Protein AF-A0ABD0NNY5-F1 (afdb_monomer_lite)

Sequence (51 aa):
TVTPSGFRVGMKLEAIDKKNPSFICVATITDMVDSRFLVHFDNWDESYDYW

Radius of gyration: 11.2 Å; chains: 1; bounding box: 34×18×22 Å

Foldseek 3Di:
DPPPPPDDFQDWDWDAQPVHRVDTAIWTFHDDDDPDTFTGGPPDDSVSTDD

Organism: Cirrhinus mrigala (NCBI:txid683832)

Structure (mmCIF, N/CA/C/O backbone):
data_AF-A0ABD0NNY5-F1
#
_entry.id   AF-A0ABD0NNY5-F1
#
loop_
_atom_site.group_PDB
_atom_site.id
_atom_site.type_symbol
_atom_site.label_atom_id
_atom_site.label_alt_id
_atom_site.label_comp_id
_atom_site.label_asym_id
_atom_site.label_entity_id
_atom_site.label_seq_id
_atom_site.pdbx_PDB_ins_code
_atom_site.Cartn_x
_atom_site.Cartn_y
_atom_site.Cartn_z
_atom_site.occupancy
_atom_site.B_iso_or_equiv
_atom_site.auth_seq_id
_atom_site.auth_comp_id
_atom_site.auth_asym_id
_atom_site.auth_atom_id
_atom_site.pdbx_PDB_model_num
ATOM 1 N N . THR A 1 1 ? -24.075 -1.210 8.053 1.00 50.66 1 THR A N 1
ATOM 2 C CA . THR A 1 1 ? -22.758 -1.215 8.718 1.00 50.66 1 THR A CA 1
ATOM 3 C C . THR A 1 1 ? -22.071 0.087 8.382 1.00 50.66 1 THR A C 1
ATOM 5 O O . THR A 1 1 ? -22.016 0.448 7.215 1.00 50.66 1 THR A O 1
ATOM 8 N N . VAL A 1 2 ? -21.675 0.864 9.389 1.00 49.19 2 VAL A N 1
ATOM 9 C CA . VAL A 1 2 ? -20.936 2.112 9.163 1.00 49.19 2 VAL A CA 1
ATOM 10 C C . VAL A 1 2 ? -19.546 1.714 8.680 1.00 49.19 2 VAL A C 1
ATOM 12 O O . VAL A 1 2 ? -18.797 1.122 9.449 1.00 49.19 2 VAL A O 1
ATOM 15 N N . THR A 1 3 ? -19.216 1.969 7.412 1.00 59.78 3 THR A N 1
ATOM 16 C CA . THR A 1 3 ? -17.831 1.852 6.944 1.00 59.78 3 THR A CA 1
ATOM 17 C C . THR A 1 3 ? -17.056 2.958 7.660 1.00 59.78 3 THR A C 1
ATOM 19 O O . THR A 1 3 ? -17.377 4.120 7.402 1.00 59.78 3 THR A O 1
ATOM 22 N N . PRO A 1 4 ? -16.109 2.664 8.571 1.00 57.75 4 PRO A N 1
ATOM 23 C CA . PRO A 1 4 ? -15.620 3.632 9.567 1.00 57.75 4 PRO A CA 1
ATOM 24 C C . PRO A 1 4 ? -14.948 4.900 9.009 1.00 57.75 4 PRO A C 1
ATOM 26 O O . PRO A 1 4 ? -14.552 5.776 9.768 1.00 57.75 4 PRO A O 1
ATOM 29 N N . SER A 1 5 ? -14.807 5.009 7.691 1.00 72.50 5 SER A N 1
ATOM 30 C CA . SER A 1 5 ? -14.005 6.031 7.019 1.00 72.50 5 SER A CA 1
ATOM 31 C C . SER A 1 5 ? -14.446 6.328 5.576 1.00 72.50 5 SER A C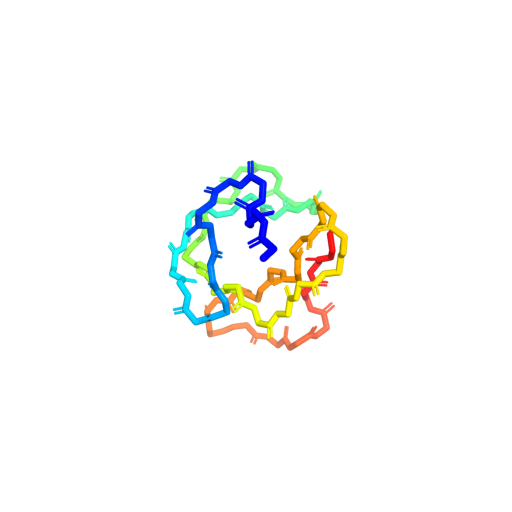 1
ATOM 33 O O . SER A 1 5 ? -13.804 7.115 4.892 1.00 72.50 5 SER A O 1
ATOM 35 N N . GLY A 1 6 ? -15.536 5.721 5.087 1.00 85.38 6 GLY A N 1
ATOM 36 C CA . GLY A 1 6 ? -16.052 5.962 3.728 1.00 85.38 6 GLY A CA 1
ATOM 37 C C . GLY A 1 6 ? -15.245 5.348 2.570 1.00 85.38 6 GLY A C 1
ATOM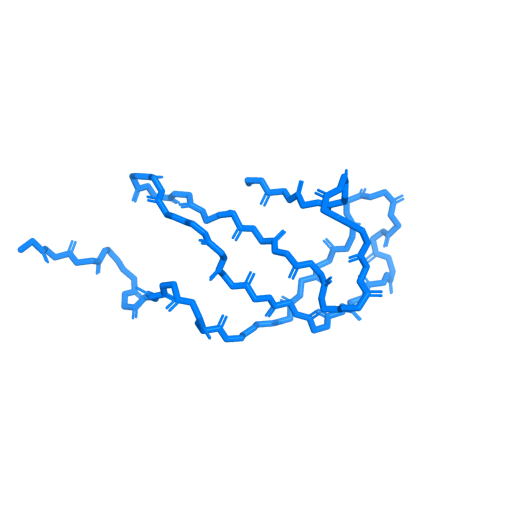 38 O O . GLY A 1 6 ? -15.698 5.435 1.427 1.00 85.38 6 GLY A O 1
ATOM 39 N N . PHE A 1 7 ? -14.110 4.694 2.843 1.00 89.44 7 PHE A N 1
ATOM 40 C CA . PHE A 1 7 ? -13.320 3.983 1.833 1.00 89.44 7 PHE A CA 1
ATOM 41 C C . PHE A 1 7 ? -14.040 2.750 1.280 1.00 89.44 7 PHE A C 1
ATOM 43 O O . PHE A 1 7 ? -14.904 2.159 1.933 1.00 89.44 7 PHE A O 1
ATOM 50 N N . ARG A 1 8 ? -13.686 2.374 0.049 1.00 91.44 8 ARG A N 1
ATOM 51 C CA . ARG A 1 8 ? -14.225 1.214 -0.665 1.00 91.44 8 ARG A CA 1
ATOM 52 C C . ARG A 1 8 ? -13.114 0.551 -1.472 1.00 91.44 8 ARG A C 1
ATOM 54 O O . ARG A 1 8 ? -12.240 1.249 -1.987 1.00 91.44 8 ARG A O 1
ATOM 61 N N . VAL A 1 9 ? -13.204 -0.766 -1.641 1.00 94.88 9 VAL A N 1
ATOM 62 C CA . VAL A 1 9 ? -12.385 -1.502 -2.616 1.00 94.88 9 VAL A CA 1
ATOM 63 C C . VAL A 1 9 ? -12.537 -0.858 -3.999 1.00 94.88 9 VAL A C 1
ATOM 65 O O . VAL A 1 9 ? -13.641 -0.481 -4.402 1.00 94.88 9 VAL A O 1
ATOM 68 N N . GLY A 1 10 ? -11.415 -0.689 -4.694 1.00 96.12 10 GLY A N 1
ATOM 69 C CA . GLY A 1 10 ? -11.308 -0.026 -5.993 1.00 96.12 10 GLY A CA 1
ATOM 70 C C . GLY A 1 10 ? -11.059 1.486 -5.936 1.00 96.12 10 GLY A C 1
ATOM 71 O O . GLY A 1 10 ? -10.783 2.084 -6.975 1.00 96.12 10 GLY A O 1
ATOM 72 N N . MET A 1 11 ? -11.127 2.130 -4.762 1.00 96.75 11 MET A N 1
ATOM 73 C CA . MET A 1 11 ? -10.699 3.529 -4.630 1.00 96.75 11 MET A CA 1
ATOM 74 C C . MET A 1 11 ? -9.184 3.665 -4.813 1.00 96.75 11 MET A C 1
ATOM 76 O O . MET A 1 11 ? -8.426 2.784 -4.404 1.00 96.75 11 MET A O 1
ATOM 80 N N . LYS A 1 12 ? -8.757 4.799 -5.382 1.00 97.56 12 LYS A N 1
ATOM 81 C CA . LYS A 1 12 ? -7.342 5.159 -5.532 1.00 97.56 12 LYS A CA 1
ATOM 82 C C . LYS A 1 12 ? -6.870 6.105 -4.431 1.00 97.56 12 LYS A C 1
ATOM 84 O O . LYS A 1 12 ? -7.657 6.912 -3.936 1.00 97.56 12 LYS A O 1
ATOM 89 N N . LEU A 1 13 ? -5.592 6.008 -4.073 1.00 96.06 13 LEU A N 1
ATOM 90 C CA . LEU A 1 13 ? -4.923 6.821 -3.056 1.00 96.06 13 LEU A CA 1
ATOM 91 C C . LEU A 1 13 ? -3.431 7.008 -3.371 1.00 96.06 13 LEU A C 1
ATOM 93 O O . LEU A 1 13 ? -2.890 6.341 -4.250 1.00 96.06 13 LEU A O 1
ATOM 97 N N . GLU A 1 14 ? -2.772 7.904 -2.638 1.00 97.31 14 GLU A N 1
ATOM 98 C CA . GLU A 1 14 ? -1.310 8.028 -2.607 1.00 97.31 14 GLU A CA 1
ATOM 99 C C . GLU A 1 14 ? -0.759 7.259 -1.396 1.00 97.31 14 GLU A C 1
ATOM 101 O O . GLU A 1 14 ? -1.219 7.464 -0.270 1.00 97.31 14 GLU A O 1
ATOM 106 N N . ALA A 1 15 ? 0.208 6.366 -1.617 1.00 96.06 15 ALA A N 1
ATOM 107 C CA . ALA A 1 15 ? 0.820 5.536 -0.580 1.00 96.06 15 ALA A CA 1
ATOM 108 C C . ALA A 1 15 ? 2.344 5.668 -0.571 1.00 96.06 15 ALA A C 1
ATOM 110 O O . ALA A 1 15 ? 2.975 5.796 -1.619 1.00 96.06 15 ALA A O 1
ATOM 111 N N . ILE A 1 16 ? 2.929 5.597 0.625 1.00 95.44 16 ILE A N 1
ATOM 112 C CA . ILE A 1 16 ? 4.380 5.560 0.827 1.00 95.44 16 ILE A CA 1
ATOM 113 C C . ILE A 1 16 ? 4.855 4.103 0.784 1.00 95.44 16 ILE A C 1
ATOM 115 O O . ILE A 1 16 ? 4.298 3.257 1.488 1.00 95.44 16 ILE A O 1
ATOM 119 N N . ASP A 1 17 ? 5.916 3.813 0.027 1.00 90.12 17 ASP A N 1
ATOM 120 C CA . ASP A 1 17 ? 6.599 2.518 0.130 1.00 90.12 17 ASP A CA 1
ATOM 121 C C . ASP A 1 17 ? 7.302 2.394 1.493 1.00 90.12 17 ASP A C 1
ATOM 123 O O . ASP A 1 17 ? 8.190 3.177 1.839 1.00 90.12 17 ASP A 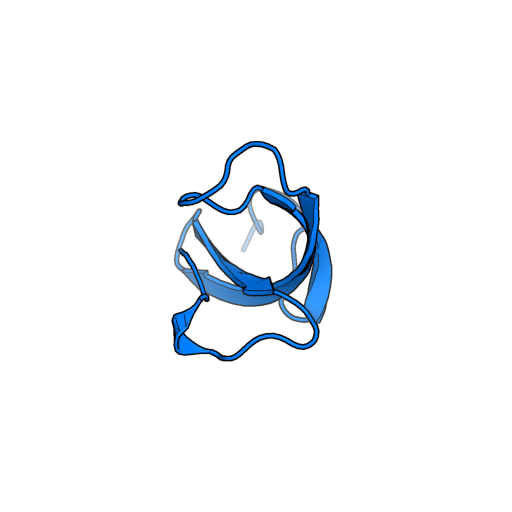O 1
ATOM 127 N N . LYS A 1 18 ? 6.942 1.361 2.266 1.00 88.38 18 LYS A N 1
ATOM 128 C CA . LYS A 1 18 ? 7.536 1.072 3.581 1.00 88.38 18 LYS A CA 1
ATOM 129 C C . LYS A 1 18 ? 9.052 0.837 3.502 1.00 88.38 18 LYS A C 1
ATOM 131 O O . LYS A 1 18 ? 9.748 1.111 4.479 1.00 88.38 18 LYS A O 1
ATOM 136 N N . LYS A 1 19 ? 9.573 0.324 2.377 1.00 90.38 19 LYS A N 1
ATOM 137 C CA . LYS A 1 19 ? 11.017 0.073 2.194 1.00 90.38 19 LYS A CA 1
ATOM 138 C C . LYS A 1 19 ? 11.782 1.325 1.785 1.00 90.38 19 LYS A C 1
ATOM 140 O O . LYS A 1 19 ? 12.943 1.468 2.159 1.00 90.38 19 LYS A O 1
ATOM 145 N N . ASN A 1 20 ? 11.137 2.227 1.052 1.00 91.19 20 ASN A N 1
ATOM 146 C CA . ASN A 1 20 ? 11.740 3.460 0.574 1.00 91.19 20 ASN A CA 1
ATOM 147 C C . ASN A 1 20 ? 10.799 4.644 0.861 1.00 91.19 20 ASN A C 1
ATOM 149 O O . ASN A 1 20 ? 10.072 5.074 -0.034 1.00 91.19 20 ASN A O 1
ATOM 153 N N . PRO A 1 21 ? 10.839 5.226 2.076 1.00 92.44 21 PRO A N 1
ATOM 154 C CA . PRO A 1 21 ? 9.880 6.249 2.512 1.00 92.44 21 PRO A CA 1
ATOM 155 C C . PRO A 1 21 ? 9.833 7.536 1.670 1.00 92.44 21 PRO A C 1
ATOM 157 O O . PRO A 1 21 ? 8.938 8.356 1.846 1.00 92.44 21 PRO A O 1
ATOM 160 N N . SER A 1 22 ? 10.807 7.741 0.780 1.00 94.69 22 SER A N 1
ATOM 161 C CA . SER A 1 22 ? 10.837 8.856 -0.173 1.00 94.69 22 SER A CA 1
ATOM 162 C C . SER A 1 22 ? 9.976 8.626 -1.421 1.00 94.69 22 SER A C 1
ATOM 164 O O . SER A 1 22 ? 9.763 9.571 -2.175 1.00 94.69 22 SER A O 1
ATOM 166 N N . PHE A 1 23 ? 9.495 7.402 -1.662 1.00 91.88 23 PHE A N 1
ATOM 167 C CA . PHE A 1 23 ? 8.609 7.088 -2.780 1.00 91.88 23 PHE A CA 1
ATOM 168 C C . PHE A 1 23 ? 7.148 7.160 -2.346 1.00 91.88 23 PHE A C 1
ATOM 170 O O . PHE A 1 23 ? 6.693 6.363 -1.525 1.00 91.88 23 PHE A O 1
ATOM 177 N N . ILE A 1 24 ? 6.424 8.108 -2.941 1.00 95.19 24 ILE A N 1
ATOM 178 C CA . ILE A 1 24 ? 4.965 8.199 -2.893 1.00 95.19 24 ILE A CA 1
ATOM 179 C C . ILE A 1 24 ? 4.444 7.757 -4.258 1.00 95.19 24 ILE A C 1
ATOM 181 O O . ILE A 1 24 ? 4.892 8.258 -5.291 1.00 95.19 24 ILE A O 1
ATOM 185 N N . CYS A 1 25 ? 3.515 6.810 -4.266 1.00 95.06 25 CYS A N 1
ATOM 186 C CA . CYS A 1 25 ? 3.006 6.184 -5.478 1.00 95.06 25 CYS A CA 1
ATOM 187 C C . CYS A 1 25 ? 1.479 6.149 -5.481 1.00 95.06 25 CYS A C 1
ATOM 189 O O . CYS A 1 25 ? 0.838 6.132 -4.429 1.00 95.06 25 CYS A O 1
ATOM 191 N N . VAL A 1 26 ? 0.903 6.105 -6.682 1.00 97.44 26 VAL A N 1
ATOM 192 C CA . VAL A 1 26 ? -0.524 5.830 -6.860 1.00 97.44 26 VAL A CA 1
ATOM 193 C C . VAL A 1 26 ? -0.783 4.375 -6.486 1.00 97.44 26 VAL A C 1
ATOM 195 O O . VAL A 1 26 ? -0.049 3.479 -6.900 1.00 97.44 26 VAL A O 1
ATOM 198 N N . ALA A 1 27 ? -1.827 4.154 -5.702 1.00 97.75 27 ALA A N 1
ATOM 199 C CA . ALA A 1 27 ? -2.205 2.843 -5.220 1.00 97.75 27 ALA A CA 1
ATOM 200 C C . ALA A 1 27 ? -3.726 2.662 -5.216 1.00 97.75 27 ALA A C 1
ATOM 202 O O . ALA A 1 27 ? -4.490 3.632 -5.241 1.00 97.75 27 ALA A O 1
ATOM 203 N N . THR A 1 28 ? -4.160 1.409 -5.160 1.00 98.06 28 THR A N 1
ATOM 204 C CA . THR A 1 28 ? -5.561 0.992 -5.155 1.00 98.06 28 THR A CA 1
ATOM 205 C C . THR A 1 28 ? -5.864 0.184 -3.893 1.00 98.06 28 THR A C 1
ATOM 207 O O . THR A 1 28 ? -5.084 -0.679 -3.500 1.00 98.06 28 THR A O 1
ATOM 210 N N . ILE A 1 29 ? -7.014 0.438 -3.261 1.00 97.06 29 ILE A N 1
ATOM 211 C CA . ILE A 1 29 ? -7.527 -0.418 -2.179 1.00 97.06 29 ILE A CA 1
ATOM 212 C C . ILE A 1 29 ? -8.056 -1.708 -2.807 1.00 97.06 29 ILE A C 1
ATOM 214 O O . ILE A 1 29 ? -9.092 -1.674 -3.475 1.00 97.06 29 ILE A O 1
ATOM 218 N N . THR A 1 30 ? -7.375 -2.833 -2.606 1.00 97.56 30 THR A N 1
ATOM 219 C CA . THR A 1 30 ? -7.758 -4.131 -3.192 1.00 97.56 30 THR A CA 1
ATOM 220 C C . THR A 1 30 ? -8.569 -5.000 -2.239 1.00 97.56 30 THR A C 1
ATOM 222 O O . THR A 1 30 ? -9.390 -5.788 -2.703 1.00 97.56 30 THR A O 1
ATOM 225 N N . ASP A 1 31 ? -8.430 -4.803 -0.925 1.00 96.31 31 ASP A N 1
ATOM 226 C CA . ASP A 1 31 ? -9.222 -5.498 0.096 1.00 96.31 31 ASP A CA 1
ATOM 227 C C . ASP A 1 31 ? -9.375 -4.663 1.382 1.00 96.31 31 ASP A C 1
ATOM 229 O O . ASP A 1 31 ? -8.658 -3.682 1.608 1.00 96.31 31 ASP A O 1
ATOM 233 N N . MET A 1 32 ? -10.339 -5.027 2.229 1.00 92.75 32 MET A N 1
ATOM 234 C CA . MET A 1 32 ? -10.645 -4.352 3.489 1.00 92.75 32 MET A CA 1
ATOM 235 C C . MET A 1 32 ? -11.021 -5.355 4.583 1.00 92.75 32 MET A C 1
ATOM 237 O O . MET A 1 32 ? -11.995 -6.095 4.451 1.00 92.75 32 MET A O 1
ATOM 241 N N . VAL A 1 33 ? -10.308 -5.309 5.712 1.00 91.31 33 VAL A N 1
ATOM 242 C CA . VAL A 1 33 ? -10.598 -6.131 6.900 1.00 91.31 33 VAL A CA 1
ATOM 243 C C . VAL A 1 33 ? -10.581 -5.245 8.140 1.00 91.31 33 VAL A C 1
ATOM 245 O O . VAL A 1 33 ? -9.569 -4.613 8.453 1.00 91.31 33 VAL A O 1
ATOM 248 N N . ASP A 1 34 ? -11.704 -5.209 8.857 1.00 86.69 34 ASP A N 1
ATOM 249 C CA . ASP A 1 34 ? -11.937 -4.340 10.013 1.00 86.69 34 ASP A CA 1
ATOM 250 C C . ASP A 1 34 ? -11.630 -2.861 9.705 1.00 86.69 34 ASP A C 1
ATOM 252 O O . ASP A 1 34 ? -12.373 -2.200 8.978 1.00 86.69 34 ASP A O 1
ATOM 256 N N . SER A 1 35 ? -10.534 -2.334 10.256 1.00 86.38 35 SER A N 1
ATOM 257 C CA . SER A 1 35 ? -10.054 -0.962 10.071 1.00 86.38 35 SER A CA 1
ATOM 258 C C . SER A 1 35 ? -8.742 -0.884 9.279 1.00 86.38 35 SER A C 1
ATOM 260 O O . SER A 1 35 ? -8.023 0.107 9.402 1.00 86.38 35 SER A O 1
ATOM 262 N N . ARG A 1 36 ? -8.393 -1.933 8.524 1.00 90.50 36 ARG A N 1
ATOM 263 C CA . ARG A 1 36 ? -7.192 -2.007 7.677 1.00 90.50 36 ARG A CA 1
ATOM 264 C C . ARG A 1 36 ? -7.570 -2.127 6.206 1.00 90.50 36 ARG A C 1
ATOM 266 O O . ARG A 1 36 ? -8.623 -2.674 5.870 1.00 90.50 36 ARG A O 1
ATOM 273 N N . PHE A 1 37 ? -6.682 -1.643 5.348 1.00 92.69 37 PHE A N 1
ATOM 274 C CA . PHE A 1 37 ? -6.827 -1.696 3.898 1.00 92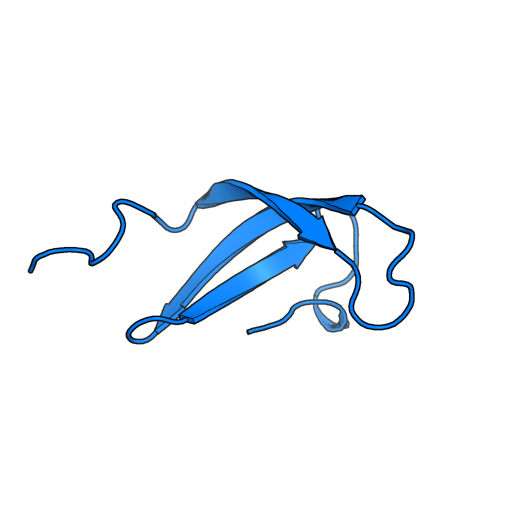.69 37 PHE A CA 1
ATOM 275 C C . PHE A 1 37 ? -5.644 -2.460 3.324 1.00 92.69 37 PHE A C 1
ATOM 277 O O . PHE A 1 37 ? -4.514 -2.186 3.714 1.00 92.69 37 PHE A O 1
ATOM 284 N N . LEU A 1 38 ? -5.898 -3.367 2.387 1.00 96.31 38 LEU A N 1
ATOM 285 C CA . LEU A 1 38 ? -4.843 -3.880 1.526 1.00 96.31 38 LEU A CA 1
ATOM 286 C C . LEU A 1 38 ? -4.595 -2.851 0.421 1.00 96.31 38 LEU A C 1
ATOM 288 O O . LEU A 1 38 ? -5.508 -2.491 -0.327 1.00 96.31 38 LEU A O 1
ATOM 292 N N . VAL A 1 39 ? -3.371 -2.342 0.370 1.00 97.19 39 VAL A N 1
ATOM 293 C CA . VAL A 1 39 ? -2.915 -1.310 -0.556 1.00 97.19 39 VAL A CA 1
ATOM 294 C C . VAL A 1 39 ? -2.049 -1.965 -1.620 1.00 97.19 39 VAL A C 1
ATOM 296 O O . VAL A 1 39 ? -0.966 -2.457 -1.305 1.00 97.19 39 VAL A O 1
ATOM 299 N N . HIS A 1 40 ? -2.519 -1.918 -2.864 1.00 98.00 40 HIS A N 1
ATOM 300 C CA . HIS A 1 40 ? -1.777 -2.335 -4.048 1.00 98.00 40 HIS A CA 1
ATOM 301 C C . HIS A 1 40 ? -1.151 -1.134 -4.743 1.00 98.00 40 HIS A C 1
ATOM 303 O O . HIS A 1 40 ? -1.861 -0.182 -5.065 1.00 98.00 40 HIS A O 1
ATOM 309 N N . PHE A 1 41 ? 0.151 -1.174 -5.012 1.00 97.31 41 PHE A N 1
ATOM 310 C CA . PHE A 1 41 ? 0.820 -0.129 -5.786 1.00 97.31 41 PHE A CA 1
ATOM 311 C C . PHE A 1 41 ? 0.559 -0.331 -7.276 1.00 97.31 41 PHE A C 1
ATOM 313 O O . PHE A 1 41 ? 0.938 -1.351 -7.848 1.00 97.31 41 PHE A O 1
ATOM 320 N N . ASP A 1 42 ? -0.071 0.653 -7.918 1.00 97.19 42 ASP A N 1
ATOM 321 C CA . ASP A 1 42 ? -0.446 0.534 -9.323 1.00 97.19 42 ASP A CA 1
ATOM 322 C C . ASP A 1 42 ? 0.809 0.289 -10.180 1.00 97.19 42 ASP A C 1
ATOM 324 O O . ASP A 1 42 ? 1.789 1.035 -10.104 1.00 97.19 42 ASP A O 1
ATOM 328 N N . ASN A 1 43 ? 0.752 -0.736 -11.038 1.00 95.88 43 ASN A N 1
ATOM 329 C CA . ASN A 1 43 ? 1.838 -1.152 -11.936 1.00 95.88 43 ASN A CA 1
ATOM 330 C C . ASN A 1 43 ? 3.048 -1.808 -11.236 1.00 95.88 43 ASN A C 1
ATOM 332 O O . ASN A 1 43 ? 4.131 -1.881 -11.822 1.00 95.88 43 ASN A O 1
ATOM 336 N N . TRP A 1 44 ? 2.878 -2.269 -9.996 1.00 95.38 44 TRP A N 1
ATOM 337 C CA . TRP A 1 44 ? 3.854 -3.080 -9.267 1.00 95.38 44 TRP A CA 1
ATOM 338 C C . TRP A 1 44 ? 3.334 -4.513 -9.116 1.00 95.38 44 TRP A C 1
ATOM 340 O O . TRP A 1 44 ? 2.175 -4.808 -9.399 1.00 95.38 44 TRP A O 1
ATOM 350 N N . ASP A 1 45 ? 4.214 -5.420 -8.706 1.00 96.31 45 ASP A N 1
ATOM 351 C CA . ASP A 1 45 ? 3.836 -6.799 -8.398 1.00 96.31 45 ASP A CA 1
ATOM 352 C C . ASP A 1 45 ? 3.083 -6.881 -7.056 1.00 96.31 45 ASP A C 1
ATOM 354 O O . ASP A 1 45 ? 3.383 -6.129 -6.128 1.00 96.31 45 ASP A O 1
ATOM 358 N N . GLU A 1 46 ? 2.144 -7.822 -6.931 1.00 95.31 46 GLU A N 1
ATOM 359 C CA . GLU A 1 46 ? 1.319 -8.017 -5.723 1.00 95.31 46 GLU A CA 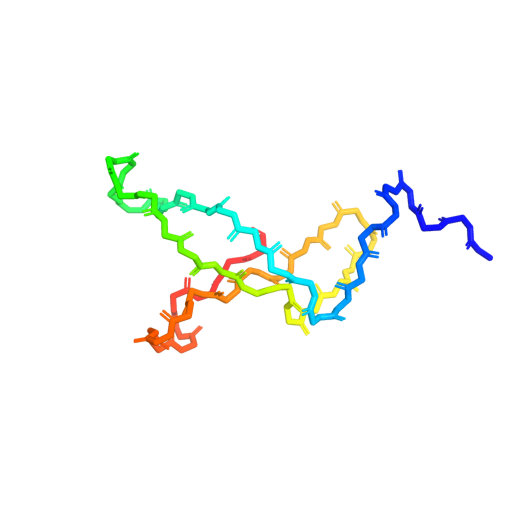1
ATOM 360 C C . GLU A 1 46 ? 2.149 -8.343 -4.466 1.00 95.31 46 GLU A C 1
ATOM 362 O O . GLU A 1 46 ? 1.703 -8.127 -3.341 1.00 95.31 46 GLU A O 1
ATOM 367 N N . SER A 1 47 ? 3.391 -8.821 -4.617 1.00 95.25 47 SER A N 1
ATOM 368 C CA . SER A 1 47 ? 4.313 -9.031 -3.490 1.00 95.25 47 SER A CA 1
ATOM 369 C C . SER A 1 47 ? 4.723 -7.743 -2.761 1.00 95.25 47 SER A C 1
ATOM 371 O O . SER A 1 47 ? 5.315 -7.816 -1.678 1.00 95.25 47 SER A O 1
ATOM 373 N N . TYR A 1 48 ? 4.415 -6.573 -3.331 1.00 93.94 48 TYR A N 1
ATOM 374 C CA . TYR A 1 48 ? 4.626 -5.261 -2.718 1.00 93.94 48 TYR A CA 1
ATOM 375 C C . TYR A 1 48 ? 3.378 -4.714 -2.015 1.00 93.94 48 TYR A C 1
ATOM 377 O O . TYR A 1 48 ? 3.442 -3.623 -1.444 1.00 93.94 48 TYR A O 1
ATOM 385 N N . ASP A 1 49 ? 2.270 -5.454 -2.023 1.00 95.38 49 ASP A N 1
ATOM 386 C CA . ASP A 1 49 ? 1.040 -5.034 -1.370 1.00 95.38 49 ASP A CA 1
ATOM 387 C C . ASP A 1 49 ? 1.184 -5.065 0.156 1.00 95.38 49 ASP A C 1
ATOM 389 O O . ASP A 1 49 ? 1.797 -5.961 0.751 1.00 95.38 49 ASP A O 1
ATOM 393 N N . TYR A 1 50 ? 0.578 -4.081 0.817 1.00 94.31 50 TYR A N 1
ATOM 394 C CA . TYR A 1 50 ? 0.621 -3.966 2.271 1.00 94.31 50 TYR A CA 1
ATOM 395 C C . TYR A 1 50 ? -0.769 -3.817 2.874 1.00 94.31 50 TYR A C 1
ATOM 397 O O . TYR A 1 50 ? -1.573 -3.024 2.395 1.00 94.31 50 TYR A O 1
ATOM 405 N N . TRP A 1 51 ? -0.994 -4.519 3.986 1.00 93.69 51 TRP A N 1
ATOM 406 C CA . TRP A 1 51 ? -2.042 -4.182 4.951 1.00 93.69 51 TRP A CA 1
ATOM 407 C C . TRP A 1 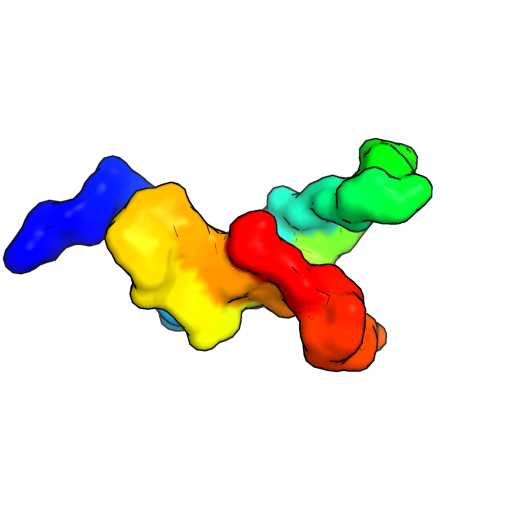51 ? -1.670 -2.960 5.808 1.00 93.69 51 TRP A C 1
ATOM 409 O O . TRP A 1 51 ? -0.447 -2.678 5.986 1.00 93.69 51 TRP A O 1
#

InterPro domains:
  IPR004092 Mbt repeat domain [PF02820] (11-51)
  IPR004092 Mbt repeat domain [PS51079] (1-51)
  IPR004092 Mbt repeat domain [SM00561] (1-51)
  IPR050548 Polycomb group and chromatin remodeling factors [PTHR12247] (2-51)

Secondary structure (DSSP, 8-state):
---TTS--TT-EEEEE-SS-TT-EEEEEEEEEETTEEEEEETTS-GGG-B-

pLDDT: mean 90.62, std 11.5, range [49.19, 98.06]